Protein AF-A0A164IQS4-F1 (afdb_monomer)

Structure (mmCIF, N/CA/C/O backbone):
data_AF-A0A164IQS4-F1
#
_entry.id   AF-A0A164IQS4-F1
#
loop_
_atom_site.group_PDB
_atom_site.id
_atom_site.type_symbol
_atom_site.label_atom_id
_atom_site.label_alt_id
_atom_site.label_comp_id
_atom_site.label_asym_id
_atom_site.label_entity_id
_atom_site.label_seq_id
_atom_site.pdbx_PDB_ins_code
_atom_site.Cartn_x
_atom_site.Cartn_y
_atom_site.Cartn_z
_atom_site.occupancy
_atom_site.B_iso_or_equiv
_atom_site.auth_seq_id
_atom_site.auth_comp_id
_atom_site.auth_asym_id
_atom_site.auth_atom_id
_atom_site.pdbx_PDB_model_num
ATOM 1 N N . MET A 1 1 ? 6.367 -8.828 26.158 1.00 49.09 1 MET A N 1
ATOM 2 C CA . MET A 1 1 ? 5.003 -8.989 25.594 1.00 49.09 1 MET A CA 1
ATOM 3 C C . MET A 1 1 ? 3.915 -8.573 26.599 1.00 49.09 1 MET A C 1
ATOM 5 O O . MET A 1 1 ? 3.093 -9.398 26.976 1.00 49.09 1 MET A O 1
ATOM 9 N N . GLN A 1 2 ? 3.880 -7.315 27.059 1.00 52.91 2 GLN A N 1
ATOM 10 C CA . GLN A 1 2 ? 2.855 -6.878 28.031 1.00 52.91 2 GLN A CA 1
ATOM 11 C C . GLN A 1 2 ? 2.250 -5.483 27.771 1.00 52.91 2 GLN A C 1
ATOM 13 O O . GLN A 1 2 ? 1.464 -5.019 28.582 1.00 52.91 2 GLN A O 1
ATOM 18 N N . ALA A 1 3 ? 2.521 -4.843 26.627 1.00 52.81 3 ALA A N 1
ATOM 19 C CA . ALA A 1 3 ? 1.926 -3.538 26.297 1.00 52.81 3 ALA A CA 1
ATOM 20 C C . ALA A 1 3 ? 0.610 -3.624 25.491 1.00 52.81 3 ALA A C 1
ATOM 22 O O . ALA A 1 3 ? -0.182 -2.693 25.512 1.00 52.81 3 ALA A 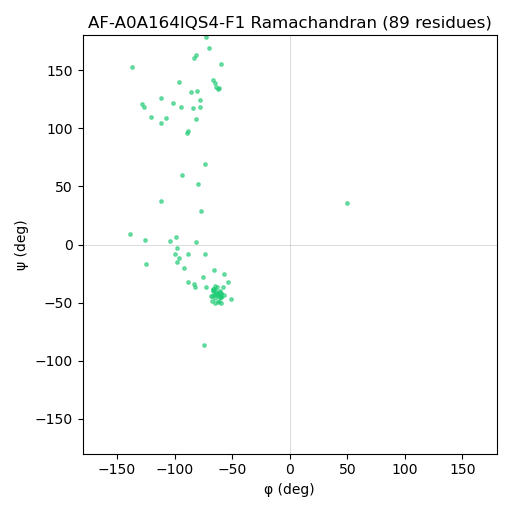O 1
ATOM 23 N N . LEU A 1 4 ? 0.332 -4.750 24.818 1.00 52.41 4 LEU A N 1
ATOM 24 C CA . LEU A 1 4 ? -0.816 -4.881 23.899 1.00 52.41 4 LEU A CA 1
ATOM 25 C C . LEU A 1 4 ? -2.130 -5.346 24.555 1.00 52.41 4 LEU A C 1
ATOM 27 O O . LEU A 1 4 ? -3.165 -5.342 23.901 1.00 52.41 4 LEU A O 1
ATOM 31 N N . LYS A 1 5 ? -2.122 -5.761 25.830 1.00 52.50 5 LYS A N 1
ATOM 32 C CA . LYS A 1 5 ? -3.327 -6.279 26.514 1.00 52.50 5 LYS A CA 1
ATOM 33 C C . LYS A 1 5 ? -4.071 -5.237 27.359 1.00 52.50 5 LYS A C 1
ATOM 35 O O . LYS A 1 5 ? -5.194 -5.505 27.769 1.00 52.50 5 LYS A O 1
ATOM 40 N N . THR A 1 6 ? -3.480 -4.068 27.605 1.00 51.72 6 THR A N 1
ATOM 41 C CA . THR A 1 6 ? -3.976 -3.116 28.619 1.00 51.72 6 THR A CA 1
ATOM 42 C C . THR A 1 6 ? -4.836 -1.982 28.046 1.00 51.72 6 THR A C 1
ATOM 44 O O . THR A 1 6 ? -5.398 -1.209 28.807 1.00 51.72 6 THR A O 1
ATOM 47 N N . LEU A 1 7 ? -5.019 -1.894 26.724 1.00 47.12 7 LEU A N 1
ATOM 48 C CA . LEU A 1 7 ? -5.829 -0.842 26.083 1.00 47.12 7 LEU A CA 1
ATOM 49 C C . LEU A 1 7 ? -7.113 -1.381 25.442 1.00 47.12 7 LEU A C 1
ATOM 51 O O . LEU A 1 7 ? -7.549 -0.927 24.391 1.00 47.12 7 LEU A O 1
ATOM 55 N N . ARG A 1 8 ? -7.747 -2.357 26.099 1.00 43.78 8 ARG A N 1
ATOM 56 C CA . ARG A 1 8 ? -9.113 -2.782 25.775 1.00 43.78 8 ARG A CA 1
ATOM 57 C C . ARG A 1 8 ? -10.115 -2.036 26.662 1.00 43.78 8 ARG A C 1
ATOM 59 O O . ARG A 1 8 ? -10.862 -2.643 27.422 1.00 43.78 8 ARG A O 1
ATOM 66 N N . THR A 1 9 ? -10.111 -0.710 26.568 1.00 53.22 9 THR A N 1
ATOM 67 C CA . THR A 1 9 ? -11.276 0.122 26.887 1.00 53.22 9 THR A CA 1
ATOM 68 C C . THR A 1 9 ? -12.185 0.092 25.663 1.00 53.22 9 THR A C 1
ATOM 70 O O . THR A 1 9 ? -11.836 0.619 24.609 1.00 53.22 9 THR A O 1
ATOM 73 N N . GLY A 1 10 ? -13.311 -0.611 25.769 1.00 58.81 10 GLY A N 1
ATOM 74 C CA . GLY A 1 10 ? -14.302 -0.735 24.703 1.00 58.81 10 GLY A CA 1
ATOM 75 C C . GLY A 1 10 ? -15.113 0.544 24.513 1.00 58.81 10 GLY A C 1
ATOM 76 O O . GLY A 1 10 ? -16.299 0.543 24.816 1.00 58.81 10 GLY A O 1
ATOM 77 N N . GLU A 1 11 ? -14.481 1.605 24.014 1.00 58.34 11 GLU A N 1
ATOM 78 C CA . GLU A 1 11 ? -15.177 2.849 23.640 1.00 58.34 11 GLU A CA 1
ATOM 79 C C . GLU A 1 11 ? -14.923 3.278 22.187 1.00 58.34 11 GLU A C 1
ATOM 81 O O . GLU A 1 11 ? -15.718 4.016 21.617 1.00 58.34 11 GLU A O 1
ATOM 86 N N . PHE A 1 12 ? -13.888 2.737 21.533 1.00 59.75 12 PHE A N 1
ATOM 87 C CA . PHE A 1 12 ? -13.616 2.984 20.118 1.00 59.75 12 PHE A CA 1
ATOM 88 C C . PHE A 1 12 ? -13.485 1.654 19.381 1.00 59.75 12 PHE A C 1
ATOM 90 O O . PHE A 1 12 ? -12.608 0.846 19.690 1.00 59.75 12 PHE A O 1
ATOM 97 N N . LYS A 1 13 ? -14.371 1.415 18.410 1.00 74.00 13 LYS A N 1
ATOM 98 C CA . LYS A 1 13 ? -14.190 0.378 17.391 1.00 74.00 13 LYS A CA 1
ATOM 99 C C . LYS A 1 13 ? -13.405 1.038 16.248 1.00 74.00 13 LYS A C 1
ATOM 101 O O . LYS A 1 13 ? -14.027 1.781 15.491 1.00 74.00 13 LYS A O 1
ATOM 106 N N . PRO A 1 14 ? -12.068 0.877 16.158 1.00 83.19 14 PRO A N 1
ATOM 107 C CA . PRO A 1 14 ? -11.319 1.462 15.053 1.00 83.19 14 PRO A CA 1
ATOM 108 C C . PRO A 1 14 ? -11.822 0.856 13.744 1.00 83.19 14 PRO A C 1
ATOM 110 O O . PRO A 1 14 ? -12.004 -0.357 13.670 1.00 83.19 14 PRO A O 1
ATOM 113 N N . HIS A 1 15 ? -12.051 1.708 12.749 1.00 89.69 15 HIS A N 1
ATOM 114 C CA . HIS A 1 15 ? -12.368 1.280 11.395 1.00 89.69 15 HIS A CA 1
ATOM 115 C C . HIS A 1 15 ? -11.074 0.850 10.700 1.00 89.69 15 HIS A C 1
ATOM 117 O O . HIS A 1 15 ? -10.136 1.647 10.593 1.00 89.69 15 HIS A O 1
ATOM 123 N N . VAL A 1 16 ? -10.979 -0.415 10.292 1.00 92.00 16 VAL A N 1
ATOM 124 C CA . VAL A 1 16 ? -9.758 -0.986 9.710 1.00 92.00 16 VAL A CA 1
ATOM 125 C C . VAL A 1 16 ? -9.945 -1.189 8.212 1.00 92.00 16 VAL A C 1
ATOM 127 O O . VAL A 1 16 ? -10.629 -2.113 7.778 1.00 92.00 16 VAL A O 1
ATOM 130 N N . VAL A 1 17 ? -9.268 -0.362 7.416 1.00 95.44 17 VAL A N 1
ATOM 131 C CA . VAL A 1 17 ? -9.259 -0.466 5.952 1.00 95.44 17 VAL A CA 1
ATOM 132 C C . VAL A 1 17 ? -7.964 -1.133 5.494 1.00 95.44 17 VAL A C 1
ATOM 134 O O . VAL A 1 17 ? -6.867 -0.640 5.768 1.00 95.44 17 VAL A O 1
ATOM 137 N N . TYR A 1 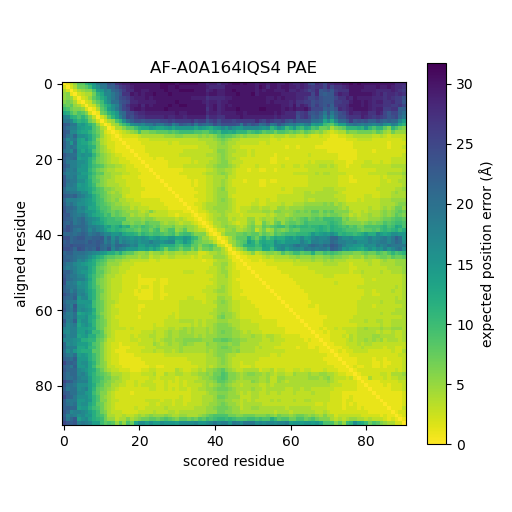18 ? -8.070 -2.249 4.775 1.00 96.00 18 TYR A N 1
ATOM 138 C CA . TYR A 1 18 ? -6.916 -2.929 4.193 1.00 96.00 18 TYR A CA 1
ATOM 139 C C . TYR A 1 18 ? -6.683 -2.497 2.741 1.00 96.00 18 TYR A C 1
ATOM 141 O O . TYR A 1 18 ? -7.503 -2.741 1.856 1.00 96.00 18 TYR A O 1
ATOM 149 N N . ILE A 1 19 ? -5.521 -1.891 2.482 1.00 96.00 19 ILE A N 1
ATOM 150 C CA . ILE A 1 19 ? -5.082 -1.503 1.136 1.00 96.00 19 ILE A CA 1
ATOM 151 C C . ILE A 1 19 ? -4.316 -2.669 0.503 1.00 96.00 19 ILE A C 1
ATOM 153 O O . ILE A 1 19 ? -3.120 -2.867 0.734 1.00 96.00 19 ILE A O 1
ATOM 157 N N . LYS A 1 20 ? -5.024 -3.463 -0.297 1.00 96.06 20 LYS A N 1
ATOM 158 C CA . LYS A 1 20 ? -4.519 -4.687 -0.920 1.00 96.06 20 LYS A CA 1
ATOM 159 C C . LYS A 1 20 ? -3.684 -4.374 -2.170 1.00 96.06 20 LYS A C 1
ATOM 161 O O . LYS A 1 20 ? -4.150 -3.625 -3.034 1.00 96.06 20 LYS A O 1
ATOM 166 N N . PRO A 1 21 ? -2.483 -4.962 -2.340 1.00 95.81 21 PRO A N 1
ATOM 167 C CA . PRO A 1 21 ? -1.753 -4.847 -3.597 1.00 95.81 21 PRO A CA 1
ATOM 168 C C . PRO A 1 21 ? -2.525 -5.543 -4.737 1.00 95.81 21 PRO A C 1
ATOM 170 O O . PRO A 1 21 ? -3.076 -6.628 -4.533 1.00 95.81 21 PRO A O 1
ATOM 173 N N . PRO A 1 22 ? -2.576 -4.954 -5.944 1.00 96.06 22 PRO A N 1
ATOM 174 C CA . PRO A 1 22 ? -3.149 -5.599 -7.118 1.00 96.06 22 PRO A CA 1
ATOM 175 C C . PRO A 1 22 ? -2.223 -6.720 -7.625 1.00 96.06 22 PRO A C 1
ATOM 177 O O . PRO A 1 22 ? -1.135 -6.953 -7.095 1.00 96.06 22 PRO A O 1
ATOM 180 N N . GLY A 1 23 ? -2.638 -7.416 -8.686 1.00 95.00 23 GLY A N 1
ATOM 181 C CA . GLY A 1 23 ? -1.780 -8.396 -9.358 1.00 95.00 23 GLY A CA 1
ATOM 182 C C . GLY A 1 23 ? -0.486 -7.774 -9.898 1.00 95.00 23 GLY A C 1
ATOM 183 O O . GLY A 1 23 ? -0.442 -6.584 -10.202 1.00 95.00 23 GLY A O 1
ATOM 184 N N . PHE A 1 24 ? 0.557 -8.594 -10.054 1.00 95.38 24 PHE A N 1
ATOM 185 C CA . PHE A 1 24 ? 1.924 -8.148 -10.358 1.00 95.38 24 PHE A CA 1
ATOM 186 C C . PHE A 1 24 ? 2.034 -7.186 -11.547 1.00 95.38 24 PHE A C 1
ATOM 188 O O . PHE A 1 24 ? 2.674 -6.147 -11.425 1.00 95.38 24 PHE A O 1
ATOM 195 N N . ASN A 1 25 ? 1.376 -7.488 -12.670 1.00 95.62 25 ASN A N 1
ATOM 196 C CA . ASN A 1 25 ? 1.442 -6.639 -13.865 1.00 95.62 25 ASN A CA 1
ATOM 197 C C . ASN A 1 25 ? 0.869 -5.242 -13.592 1.00 95.62 25 ASN A C 1
ATOM 199 O O . ASN A 1 25 ? 1.547 -4.244 -13.809 1.00 95.62 25 ASN A O 1
ATOM 203 N N . VAL A 1 26 ? -0.330 -5.180 -13.003 1.00 95.69 26 VAL A N 1
ATOM 204 C CA . VAL A 1 26 ? -0.985 -3.918 -12.628 1.00 95.69 26 VAL A CA 1
ATOM 205 C C . VAL A 1 26 ? -0.150 -3.167 -11.593 1.00 95.69 26 VAL A C 1
ATOM 207 O O . VAL A 1 26 ? 0.034 -1.957 -11.701 1.00 95.69 26 VAL A O 1
ATOM 210 N N . LEU A 1 27 ? 0.398 -3.876 -10.601 1.00 95.06 27 LEU A N 1
ATOM 211 C CA . LEU A 1 27 ? 1.258 -3.301 -9.570 1.00 95.06 27 LEU A CA 1
ATOM 212 C C . LEU A 1 27 ? 2.508 -2.656 -10.187 1.00 95.06 27 LEU A C 1
ATOM 214 O O . LEU A 1 27 ? 2.855 -1.529 -9.846 1.00 95.06 27 LEU A O 1
ATOM 218 N N . ARG A 1 28 ? 3.162 -3.342 -11.124 1.00 94.62 28 ARG A N 1
ATOM 219 C CA . ARG A 1 28 ? 4.353 -2.844 -11.815 1.00 94.62 28 ARG A CA 1
ATOM 220 C C . ARG A 1 28 ? 4.046 -1.621 -12.668 1.00 94.62 28 ARG A C 1
ATOM 222 O O . ARG A 1 28 ? 4.729 -0.605 -12.548 1.00 94.62 28 ARG A O 1
ATOM 229 N N . GLU A 1 29 ? 3.018 -1.715 -13.503 1.00 94.4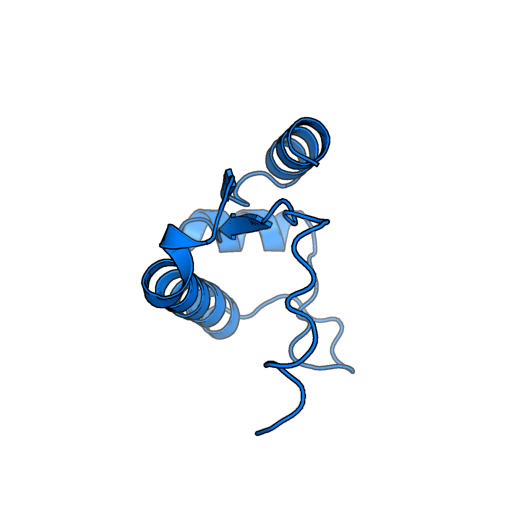4 29 GLU A N 1
ATOM 230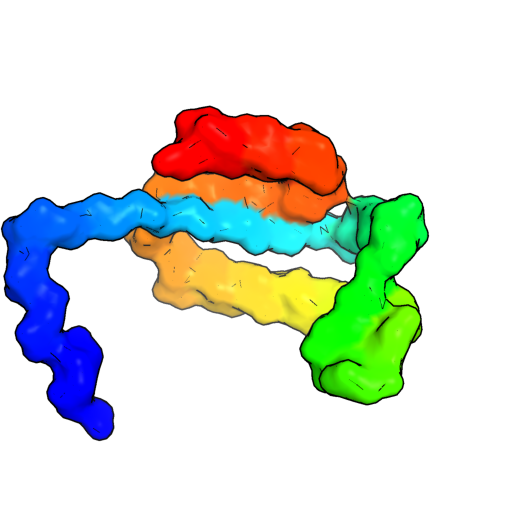 C CA . GLU A 1 29 ? 2.624 -0.651 -14.427 1.00 94.44 29 GLU A CA 1
ATOM 231 C C . GLU A 1 29 ? 2.265 0.628 -13.673 1.00 94.44 29 GLU A C 1
ATOM 233 O O . GLU A 1 29 ? 2.821 1.690 -13.942 1.00 94.44 29 GLU A O 1
ATOM 238 N N . THR A 1 30 ? 1.403 0.520 -12.664 1.00 93.88 30 THR A N 1
ATOM 239 C CA . THR A 1 30 ? 0.897 1.679 -11.913 1.00 93.88 30 THR A CA 1
ATOM 240 C C . THR A 1 30 ? 1.991 2.368 -11.096 1.00 93.88 30 THR A C 1
ATOM 242 O O . THR A 1 30 ? 2.057 3.596 -11.069 1.00 93.88 30 THR A O 1
ATOM 245 N N . ARG A 1 31 ? 2.907 1.608 -10.476 1.00 93.19 31 ARG A N 1
ATOM 246 C CA . ARG A 1 31 ? 4.024 2.173 -9.691 1.00 93.19 31 ARG A CA 1
ATOM 247 C C . ARG A 1 31 ? 5.075 2.801 -10.597 1.00 93.19 31 ARG A C 1
ATOM 249 O O . ARG A 1 31 ? 5.615 3.850 -10.251 1.00 93.19 31 ARG A O 1
ATOM 256 N N . SER A 1 32 ? 5.327 2.204 -11.761 1.00 90.62 32 SER A N 1
ATOM 257 C CA . SER A 1 32 ? 6.219 2.794 -12.758 1.00 90.62 32 SER A CA 1
ATOM 258 C C . SER A 1 32 ? 5.634 4.077 -13.351 1.00 90.62 32 SER A C 1
ATOM 260 O O . SER A 1 32 ? 6.356 5.064 -13.466 1.00 90.62 32 SER A O 1
ATOM 262 N N . ALA A 1 33 ? 4.343 4.087 -13.701 1.00 91.44 33 ALA A N 1
ATOM 263 C CA . ALA A 1 33 ? 3.671 5.252 -14.280 1.00 91.44 33 ALA A CA 1
ATOM 264 C C . ALA A 1 33 ? 3.600 6.434 -13.300 1.00 91.44 33 ALA A C 1
ATOM 266 O O . ALA A 1 33 ? 3.760 7.584 -13.701 1.00 91.44 33 ALA A O 1
ATOM 267 N N . ALA A 1 34 ? 3.420 6.150 -12.009 1.00 90.00 34 ALA A N 1
ATOM 268 C CA . ALA A 1 34 ? 3.396 7.158 -10.954 1.00 90.00 34 ALA A CA 1
ATOM 269 C C . ALA A 1 34 ? 4.794 7.607 -10.482 1.00 90.00 34 ALA A C 1
ATOM 271 O O . ALA A 1 34 ? 4.888 8.392 -9.540 1.00 90.00 34 ALA A O 1
ATOM 272 N N . TYR A 1 35 ? 5.879 7.099 -11.085 1.00 88.12 35 TYR A N 1
ATOM 273 C CA . TYR A 1 35 ? 7.260 7.309 -10.623 1.00 88.12 35 TYR A CA 1
ATOM 274 C C . TYR A 1 35 ? 7.441 7.023 -9.122 1.00 88.12 35 TYR A C 1
ATOM 276 O O . TYR A 1 35 ? 8.215 7.697 -8.431 1.00 88.12 35 TYR A O 1
ATOM 284 N N . ALA A 1 36 ? 6.714 6.023 -8.615 1.00 86.81 36 ALA A N 1
ATOM 285 C CA . ALA A 1 36 ? 6.717 5.667 -7.208 1.00 86.81 36 ALA A CA 1
ATOM 286 C C . ALA A 1 36 ? 8.110 5.174 -6.795 1.00 86.81 36 ALA A C 1
ATOM 288 O O . ALA A 1 36 ? 8.753 4.395 -7.508 1.00 86.81 36 ALA A O 1
ATOM 289 N N . ARG A 1 37 ? 8.590 5.650 -5.644 1.00 87.12 37 ARG A N 1
ATOM 290 C CA . ARG A 1 37 ? 9.930 5.331 -5.143 1.00 87.12 37 ARG A CA 1
ATOM 291 C C . ARG A 1 37 ? 9.875 4.184 -4.153 1.00 87.12 37 ARG A C 1
ATOM 293 O O . ARG A 1 37 ? 8.957 4.122 -3.336 1.00 87.12 37 ARG A O 1
ATOM 300 N N . SER A 1 38 ? 10.862 3.296 -4.245 1.00 84.62 38 SER A N 1
ATOM 301 C CA . SER A 1 38 ? 11.020 2.233 -3.262 1.00 84.62 38 SER A CA 1
ATOM 302 C C . SER A 1 38 ? 11.291 2.842 -1.893 1.00 84.62 38 SER A C 1
ATOM 304 O O . SER A 1 38 ? 12.108 3.747 -1.758 1.00 84.62 38 SER A O 1
ATOM 306 N N . THR A 1 39 ? 10.592 2.339 -0.881 1.00 80.81 39 THR A N 1
ATOM 307 C CA . THR A 1 39 ? 10.801 2.704 0.524 1.00 80.81 39 THR A CA 1
ATOM 308 C C . THR A 1 39 ? 11.654 1.673 1.262 1.00 80.81 39 T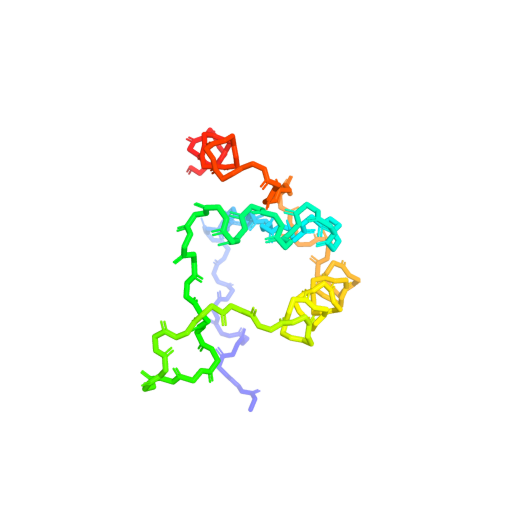HR A C 1
ATOM 310 O O . THR A 1 39 ? 11.771 1.747 2.480 1.00 80.81 39 THR A O 1
ATOM 313 N N . PHE A 1 40 ? 12.202 0.677 0.556 1.00 78.12 40 PHE A N 1
ATOM 314 C CA . PHE A 1 40 ? 13.036 -0.367 1.160 1.00 78.12 40 PHE A CA 1
ATOM 315 C C . PHE A 1 40 ? 14.444 0.133 1.509 1.00 78.12 40 PHE A C 1
ATOM 317 O O . PHE A 1 40 ? 15.040 -0.367 2.458 1.00 78.12 40 PHE A O 1
ATOM 324 N N . ASP A 1 41 ? 14.950 1.133 0.784 1.00 79.19 41 ASP A N 1
ATOM 325 C CA . ASP A 1 41 ? 16.274 1.719 0.989 1.00 79.19 41 ASP A CA 1
ATOM 326 C C . ASP A 1 41 ? 16.128 3.221 1.299 1.00 79.19 41 ASP A C 1
ATOM 328 O O . ASP A 1 41 ? 15.813 4.007 0.406 1.00 79.19 41 ASP A O 1
ATOM 332 N N . GLU A 1 42 ? 16.399 3.650 2.538 1.00 67.81 42 GLU A N 1
ATOM 333 C CA . GLU A 1 42 ? 16.211 5.051 2.983 1.00 67.81 42 GLU A CA 1
ATOM 334 C C . GLU A 1 42 ? 16.995 6.084 2.149 1.00 67.81 42 GLU A C 1
ATOM 336 O O . GLU A 1 42 ? 16.580 7.235 2.024 1.00 67.81 42 GLU A O 1
ATOM 341 N N . ASN A 1 43 ? 18.100 5.665 1.522 1.00 67.25 43 ASN A N 1
ATOM 342 C CA . ASN A 1 43 ? 18.968 6.527 0.716 1.00 67.25 43 ASN A CA 1
ATOM 343 C C . ASN A 1 43 ? 18.803 6.338 -0.800 1.00 67.25 43 ASN A C 1
ATOM 345 O O . ASN A 1 43 ? 19.536 6.961 -1.572 1.00 67.25 43 ASN A O 1
ATOM 349 N N . SER A 1 44 ? 17.882 5.480 -1.251 1.00 65.31 44 SER A N 1
ATOM 350 C CA . SER A 1 44 ? 17.721 5.179 -2.674 1.00 65.31 44 SER A CA 1
ATOM 351 C C . SER A 1 44 ? 16.400 5.719 -3.196 1.00 65.31 44 SER A C 1
ATOM 353 O O . SER A 1 44 ? 15.341 5.134 -3.013 1.00 65.31 44 SER A O 1
ATOM 355 N N . SER A 1 45 ? 16.457 6.816 -3.947 1.00 76.56 45 SER A N 1
ATOM 356 C CA . SER A 1 45 ? 15.301 7.358 -4.669 1.00 76.56 45 SER A CA 1
ATOM 357 C C . SER A 1 45 ? 14.983 6.564 -5.944 1.00 76.56 45 SER A C 1
ATOM 359 O O . SER A 1 45 ? 14.479 7.123 -6.916 1.00 76.56 45 SER A O 1
ATOM 361 N N . ARG A 1 46 ? 15.285 5.262 -5.998 1.00 87.94 46 ARG A N 1
ATOM 362 C CA . ARG A 1 46 ? 15.023 4.413 -7.172 1.00 87.94 46 ARG A CA 1
ATOM 363 C C . ARG A 1 46 ? 13.567 3.941 -7.220 1.00 87.94 46 ARG A C 1
ATOM 365 O O . ARG A 1 46 ? 12.845 4.002 -6.228 1.00 87.94 46 ARG A O 1
ATOM 372 N N . GLY A 1 47 ? 13.133 3.475 -8.388 1.00 88.19 47 GLY A N 1
ATOM 373 C CA . GLY A 1 47 ? 11.868 2.749 -8.514 1.00 88.19 47 GLY A CA 1
ATOM 374 C C . GLY A 1 47 ? 11.932 1.364 -7.860 1.00 88.19 47 GLY A C 1
ATOM 375 O O . GLY A 1 47 ? 13.012 0.883 -7.500 1.00 88.19 47 GLY A O 1
ATOM 376 N N . PHE A 1 48 ? 10.774 0.724 -7.727 1.00 91.19 48 PHE A N 1
ATOM 377 C CA . PHE A 1 48 ? 10.678 -0.642 -7.212 1.00 91.19 48 PHE A CA 1
ATOM 378 C C . PHE A 1 48 ? 11.311 -1.666 -8.164 1.00 91.19 48 PHE A C 1
ATOM 380 O O . PHE A 1 48 ? 11.158 -1.560 -9.383 1.00 91.19 48 PHE A O 1
ATOM 387 N N . THR A 1 49 ? 11.989 -2.671 -7.611 1.00 93.00 49 THR A N 1
ATOM 388 C CA . THR A 1 49 ? 12.388 -3.873 -8.351 1.00 93.00 49 THR A CA 1
ATOM 389 C C . THR A 1 49 ? 11.251 -4.886 -8.401 1.00 93.00 49 THR A C 1
ATOM 391 O O . THR A 1 49 ? 10.346 -4.882 -7.567 1.00 93.00 49 THR A O 1
ATOM 394 N N . ASP A 1 50 ? 11.324 -5.810 -9.356 1.00 93.69 50 ASP A N 1
ATOM 395 C CA . ASP A 1 50 ? 10.358 -6.903 -9.482 1.00 93.69 50 ASP A CA 1
ATOM 396 C C . ASP A 1 50 ? 10.292 -7.765 -8.206 1.00 93.69 50 ASP A C 1
ATOM 398 O O . ASP A 1 50 ? 9.205 -8.164 -7.792 1.00 93.69 50 ASP A O 1
ATOM 402 N N . ASP A 1 51 ? 11.424 -7.990 -7.533 1.00 94.19 51 ASP A N 1
ATOM 403 C CA . ASP A 1 51 ? 11.470 -8.744 -6.274 1.00 94.19 51 ASP A CA 1
ATOM 404 C C . ASP A 1 51 ? 10.748 -8.021 -5.132 1.00 94.19 51 ASP A C 1
ATOM 406 O O . ASP A 1 51 ? 10.024 -8.659 -4.362 1.00 94.19 51 ASP A O 1
ATOM 410 N N . GLU A 1 52 ? 10.891 -6.694 -5.043 1.00 93.50 52 GLU A N 1
ATOM 411 C CA . GLU A 1 52 ? 10.175 -5.868 -4.063 1.00 93.50 52 GLU A CA 1
ATOM 412 C C . GLU A 1 52 ? 8.668 -5.884 -4.330 1.00 93.50 52 GLU A C 1
ATOM 414 O O . GLU A 1 52 ? 7.871 -6.045 -3.404 1.00 93.50 52 GLU A O 1
ATOM 419 N N . LEU A 1 53 ? 8.259 -5.771 -5.598 1.00 94.88 53 LEU A N 1
ATOM 420 C CA . LEU A 1 53 ? 6.851 -5.861 -5.992 1.00 94.88 53 LEU A CA 1
ATOM 421 C C . LEU A 1 53 ? 6.264 -7.245 -5.674 1.00 94.88 53 LEU A C 1
ATOM 423 O O . LEU A 1 53 ? 5.146 -7.352 -5.163 1.00 94.88 53 LEU A O 1
ATOM 427 N N . ALA A 1 54 ? 7.017 -8.313 -5.935 1.00 95.62 54 ALA A N 1
ATOM 428 C CA . ALA A 1 54 ? 6.602 -9.669 -5.601 1.00 95.62 54 ALA A CA 1
ATOM 429 C C . ALA A 1 54 ? 6.509 -9.878 -4.079 1.00 95.62 54 ALA A C 1
ATOM 431 O O . ALA A 1 54 ? 5.574 -10.530 -3.607 1.00 95.62 54 ALA A O 1
ATOM 432 N N . GLU A 1 55 ? 7.431 -9.303 -3.300 1.00 94.94 55 GLU A N 1
ATOM 433 C CA . GLU A 1 55 ? 7.378 -9.348 -1.834 1.00 94.94 55 GLU A CA 1
ATOM 434 C C . GLU A 1 55 ? 6.164 -8.598 -1.282 1.00 94.94 55 GLU A C 1
ATOM 436 O O . GLU A 1 55 ? 5.503 -9.111 -0.380 1.00 94.94 55 GLU A O 1
ATOM 441 N N . MET A 1 56 ? 5.791 -7.450 -1.857 1.00 94.56 56 MET A N 1
ATOM 442 C CA . MET A 1 56 ? 4.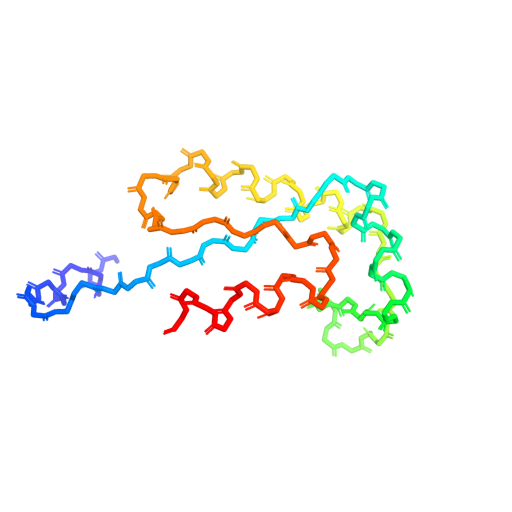558 -6.752 -1.469 1.00 94.56 56 MET A CA 1
ATOM 443 C C . MET A 1 56 ? 3.322 -7.637 -1.629 1.00 94.56 56 MET A C 1
ATOM 445 O O . MET A 1 56 ? 2.480 -7.684 -0.732 1.00 94.56 56 MET A O 1
ATOM 449 N N . ILE A 1 57 ? 3.219 -8.372 -2.740 1.00 96.56 57 ILE A N 1
ATOM 450 C CA . ILE A 1 57 ? 2.094 -9.286 -2.983 1.00 96.56 57 ILE A CA 1
ATOM 451 C C . ILE A 1 57 ? 2.099 -10.432 -1.967 1.00 96.56 57 ILE A C 1
ATOM 453 O O . ILE A 1 57 ? 1.058 -10.720 -1.374 1.00 96.56 57 ILE A O 1
ATOM 457 N N . ARG A 1 58 ? 3.259 -11.057 -1.717 1.00 96.81 58 ARG A N 1
ATOM 458 C CA . ARG A 1 58 ? 3.390 -12.136 -0.719 1.00 96.81 58 ARG A CA 1
ATOM 459 C C . ARG A 1 58 ? 3.025 -11.659 0.685 1.00 96.81 58 ARG A C 1
ATOM 461 O O . ARG A 1 58 ? 2.284 -12.337 1.397 1.00 96.81 58 ARG A O 1
ATOM 468 N N . SER A 1 59 ? 3.522 -10.491 1.079 1.00 95.44 59 SER A N 1
ATOM 469 C CA . SER A 1 59 ? 3.197 -9.864 2.360 1.00 95.44 59 SER A CA 1
ATOM 470 C C . SER A 1 59 ? 1.699 -9.571 2.463 1.00 95.44 59 SER A C 1
ATOM 472 O O . SER A 1 59 ? 1.068 -9.921 3.461 1.00 95.44 59 SER A O 1
ATOM 474 N N . GLY A 1 60 ? 1.094 -9.046 1.392 1.00 96.12 60 GLY A N 1
ATOM 475 C CA . GLY A 1 60 ? -0.342 -8.795 1.333 1.00 96.12 60 GLY A CA 1
ATOM 476 C C . GLY A 1 60 ? -1.188 -10.057 1.523 1.00 96.12 60 GLY A C 1
ATOM 477 O O . GLY A 1 60 ? -2.096 -10.072 2.350 1.00 96.12 60 GLY A O 1
ATOM 478 N N . GLN A 1 61 ? -0.828 -11.155 0.855 1.00 96.00 61 GLN A N 1
ATOM 479 C CA . GLN A 1 61 ? -1.493 -12.452 1.039 1.00 96.00 61 GLN A CA 1
ATOM 480 C C . GLN A 1 61 ? -1.377 -12.968 2.480 1.00 96.00 61 GLN A C 1
ATOM 482 O O . GLN A 1 61 ? -2.341 -13.499 3.032 1.00 96.00 61 GLN A O 1
ATOM 487 N N . ARG A 1 62 ? -0.211 -12.799 3.120 1.00 97.06 62 ARG A N 1
ATOM 488 C CA . ARG A 1 62 ? -0.023 -13.180 4.529 1.00 97.06 62 ARG A CA 1
ATOM 489 C C . ARG A 1 62 ? -0.901 -12.343 5.455 1.00 97.06 62 ARG A C 1
ATOM 491 O O . ARG A 1 62 ? -1.491 -12.909 6.373 1.00 97.06 62 ARG A O 1
ATOM 498 N N . ILE A 1 63 ? -0.995 -11.037 5.213 1.00 96.06 63 ILE A N 1
ATOM 499 C CA . ILE A 1 63 ? -1.845 -10.120 5.979 1.00 96.06 63 ILE A CA 1
ATOM 500 C C . ILE A 1 63 ? -3.318 -10.522 5.850 1.00 96.06 63 ILE A C 1
ATOM 502 O O . ILE A 1 63 ? -3.991 -10.681 6.865 1.00 96.06 63 ILE A O 1
ATOM 506 N N . GLU A 1 64 ? -3.793 -10.771 4.630 1.00 94.12 64 GLU A N 1
ATOM 507 C CA . GLU A 1 64 ? -5.165 -11.214 4.358 1.00 94.12 64 GLU A CA 1
ATOM 508 C C . GLU A 1 64 ? -5.482 -12.548 5.053 1.00 94.12 64 GLU A C 1
ATOM 510 O O . GLU A 1 64 ? -6.516 -12.679 5.705 1.00 94.12 64 GLU A O 1
ATOM 515 N N . LEU A 1 65 ? -4.552 -13.508 5.015 1.00 95.12 65 LEU A N 1
ATOM 516 C CA . LEU A 1 65 ? -4.720 -14.806 5.670 1.00 95.12 65 LEU A CA 1
ATOM 517 C C . LEU A 1 65 ? -4.816 -14.701 7.204 1.00 95.12 65 LEU A C 1
ATOM 519 O O . LEU A 1 65 ? -5.622 -15.398 7.815 1.00 95.12 65 LEU A O 1
ATOM 523 N N . HIS A 1 66 ? -3.984 -13.867 7.836 1.00 95.00 66 HIS A N 1
ATOM 524 C CA . HIS A 1 66 ? -3.892 -13.804 9.303 1.00 95.00 66 HIS A CA 1
ATOM 525 C C . HIS A 1 66 ? -4.888 -12.823 9.922 1.00 95.00 66 HIS A C 1
ATOM 527 O O . HIS A 1 66 ? -5.353 -13.047 11.039 1.00 95.00 66 HIS A O 1
ATOM 533 N N . TYR A 1 67 ? -5.206 -11.743 9.212 1.00 93.94 67 TYR A N 1
ATOM 534 C CA . TYR A 1 67 ? -5.936 -10.599 9.753 1.00 93.94 67 TYR A CA 1
ATOM 535 C C . TYR A 1 67 ? -7.183 -10.238 8.944 1.00 93.94 67 TYR A C 1
ATOM 537 O O . TYR A 1 67 ? -7.860 -9.288 9.311 1.00 93.94 67 TYR A O 1
ATOM 545 N N . GLY A 1 68 ? -7.540 -11.002 7.904 1.00 91.94 68 GLY A N 1
ATOM 546 C CA . GLY A 1 68 ? -8.695 -10.711 7.043 1.00 91.94 68 GLY A CA 1
ATOM 547 C C . GLY A 1 68 ? -10.019 -10.513 7.786 1.00 91.94 68 GLY A C 1
ATOM 548 O O . GLY A 1 68 ? -10.835 -9.694 7.392 1.00 91.94 68 GLY A O 1
ATOM 549 N N . HIS A 1 69 ? -10.206 -11.209 8.908 1.00 91.56 69 HIS A N 1
ATOM 550 C CA . HIS A 1 69 ? -11.389 -11.090 9.767 1.00 91.56 69 HIS A CA 1
ATOM 551 C C . HIS A 1 69 ? -11.439 -9.797 10.602 1.00 91.56 69 HIS A C 1
ATOM 553 O O . HIS A 1 69 ? -12.429 -9.559 11.289 1.00 91.56 69 HIS A O 1
ATOM 559 N N . LEU A 1 70 ? -10.364 -9.003 10.598 1.00 91.12 70 LEU A N 1
ATOM 560 C CA . LEU A 1 70 ? -10.258 -7.736 11.321 1.00 91.12 70 LEU A CA 1
ATOM 561 C C . LEU A 1 70 ? -10.505 -6.520 10.424 1.00 91.12 70 LEU A C 1
ATOM 563 O O . LEU A 1 70 ? -10.536 -5.414 10.951 1.00 91.12 70 LEU A O 1
ATOM 567 N N . PHE A 1 71 ? -10.625 -6.698 9.105 1.00 94.06 71 PHE A N 1
ATOM 568 C CA . PHE A 1 71 ? -10.842 -5.596 8.169 1.00 94.06 71 PHE A CA 1
ATOM 569 C C . PHE A 1 71 ? -12.335 -5.291 8.062 1.00 94.06 71 PHE A C 1
ATOM 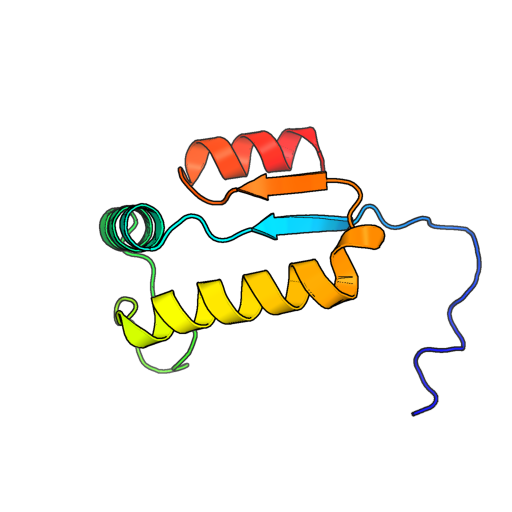571 O O . PHE A 1 71 ? -13.138 -6.203 7.864 1.00 94.06 71 PHE A O 1
ATOM 578 N N . ASP A 1 72 ? -12.694 -4.016 8.182 1.00 94.06 72 ASP A N 1
ATOM 579 C CA . ASP A 1 72 ? -14.044 -3.536 7.890 1.00 94.06 72 ASP A CA 1
ATOM 580 C C . ASP A 1 72 ? -14.210 -3.311 6.371 1.00 94.06 72 ASP A C 1
ATOM 582 O O . ASP A 1 72 ? -15.244 -3.676 5.817 1.00 94.06 72 ASP A O 1
ATOM 586 N N . ASP A 1 73 ? -13.155 -2.841 5.686 1.00 95.06 73 ASP A N 1
ATOM 587 C CA . ASP A 1 73 ? -13.124 -2.618 4.234 1.00 95.06 73 ASP A CA 1
ATOM 588 C C . ASP A 1 73 ? -11.813 -3.088 3.586 1.00 95.06 73 ASP A C 1
ATOM 590 O O . ASP A 1 73 ? -10.739 -3.083 4.197 1.00 95.06 73 ASP A O 1
ATOM 594 N N . VAL A 1 74 ? -11.886 -3.454 2.303 1.00 95.69 74 VAL A N 1
ATOM 595 C CA . VAL A 1 74 ? -10.724 -3.830 1.486 1.00 95.69 74 VAL A CA 1
ATOM 596 C C . VAL A 1 74 ? -10.726 -3.036 0.184 1.00 95.69 74 VAL A C 1
ATOM 598 O O . VAL A 1 74 ? -11.639 -3.166 -0.628 1.00 95.69 74 VAL A O 1
ATOM 601 N N . ILE A 1 75 ? -9.660 -2.272 -0.049 1.00 96.81 75 ILE A N 1
ATOM 602 C CA . ILE A 1 75 ? -9.457 -1.481 -1.270 1.00 96.81 75 ILE A CA 1
ATOM 603 C C . ILE A 1 75 ? -8.297 -2.079 -2.055 1.00 96.81 75 ILE A C 1
ATOM 605 O O . ILE A 1 75 ? -7.193 -2.237 -1.532 1.00 96.81 75 ILE A O 1
ATOM 609 N N . VAL A 1 76 ? -8.517 -2.392 -3.332 1.00 96.75 76 VAL A N 1
ATOM 610 C CA . VAL A 1 76 ? -7.445 -2.858 -4.219 1.00 96.75 76 VAL A CA 1
ATOM 611 C C . VAL A 1 76 ? -6.709 -1.651 -4.784 1.00 96.75 76 VAL A C 1
ATOM 613 O O . VAL A 1 76 ? -7.266 -0.867 -5.545 1.00 96.75 76 VAL A O 1
ATOM 616 N N . ASN A 1 77 ? -5.422 -1.538 -4.471 1.00 94.06 77 ASN A N 1
ATOM 617 C CA . ASN A 1 77 ? -4.563 -0.434 -4.889 1.00 94.06 77 ASN A CA 1
ATOM 618 C C . ASN A 1 77 ? -4.068 -0.603 -6.338 1.00 94.06 77 ASN A C 1
ATOM 620 O O . ASN A 1 77 ? -2.860 -0.631 -6.585 1.00 94.06 77 ASN A O 1
ATOM 624 N N . GLY A 1 78 ? -5.002 -0.829 -7.264 1.00 92.31 78 GLY A N 1
ATOM 625 C CA . GLY A 1 78 ? -4.775 -0.948 -8.703 1.00 92.31 78 GLY A CA 1
ATOM 626 C C . GLY A 1 78 ? -4.499 0.415 -9.316 1.00 92.31 78 GLY A C 1
ATOM 627 O O . GLY A 1 78 ? -3.347 0.821 -9.425 1.00 92.31 78 GLY A O 1
ATOM 628 N N . ASP A 1 79 ? -5.567 1.119 -9.676 1.00 92.88 79 ASP A N 1
ATOM 629 C CA . ASP A 1 79 ? -5.500 2.522 -10.070 1.00 92.88 79 ASP A CA 1
ATOM 630 C C . ASP A 1 79 ? -5.375 3.416 -8.827 1.00 92.88 79 ASP A C 1
ATOM 632 O O . ASP A 1 79 ? -6.197 3.332 -7.913 1.00 92.88 79 ASP A O 1
ATOM 636 N N . LEU A 1 80 ? -4.335 4.254 -8.781 1.00 90.06 80 LEU A N 1
ATOM 637 C CA . LEU A 1 80 ? -4.021 5.048 -7.588 1.00 90.06 80 LEU A CA 1
ATOM 638 C C . LEU A 1 80 ? -5.096 6.101 -7.296 1.00 90.06 80 LEU A C 1
ATOM 640 O O . LEU A 1 80 ? -5.421 6.325 -6.132 1.00 90.06 80 LEU A O 1
ATOM 644 N N . SER A 1 81 ? -5.658 6.724 -8.334 1.00 91.38 81 SER A N 1
ATOM 645 C CA . SER A 1 81 ? -6.703 7.743 -8.194 1.00 91.38 81 SER A CA 1
ATOM 646 C C . SER A 1 81 ? -7.995 7.135 -7.662 1.00 91.38 81 SER A C 1
ATOM 648 O O . SER A 1 81 ? -8.529 7.600 -6.660 1.00 91.38 81 SER A O 1
ATOM 650 N N . THR A 1 82 ? -8.439 6.032 -8.262 1.00 92.81 82 THR A N 1
ATOM 651 C CA . THR A 1 82 ? -9.642 5.304 -7.847 1.00 92.81 82 THR A CA 1
ATOM 652 C C . THR A 1 82 ? -9.498 4.761 -6.428 1.00 92.81 82 THR A C 1
ATOM 654 O O . THR A 1 82 ? -10.412 4.896 -5.620 1.00 92.81 82 THR A O 1
ATOM 657 N N . ALA A 1 83 ? -8.348 4.167 -6.091 1.00 93.44 83 ALA A N 1
ATOM 658 C CA . ALA A 1 83 ? -8.102 3.656 -4.744 1.00 93.44 83 ALA A CA 1
ATOM 659 C C . ALA A 1 83 ? -8.106 4.782 -3.696 1.00 93.44 83 ALA A C 1
ATOM 661 O O . ALA A 1 83 ? -8.596 4.586 -2.585 1.00 93.44 83 ALA A O 1
ATOM 662 N N . PHE A 1 84 ? -7.593 5.965 -4.050 1.00 92.94 84 PHE A N 1
ATOM 663 C CA . PHE A 1 84 ? -7.637 7.141 -3.185 1.00 92.94 84 PHE A CA 1
ATOM 664 C C . PHE A 1 84 ? -9.064 7.673 -3.003 1.00 92.94 84 PHE A C 1
ATOM 666 O O . PHE A 1 84 ? -9.470 7.942 -1.876 1.00 92.94 84 PHE A O 1
ATOM 673 N N . GLU A 1 85 ? -9.850 7.765 -4.076 1.00 94.88 85 GLU A N 1
ATOM 674 C CA . GLU A 1 85 ? -11.263 8.154 -3.999 1.00 94.88 85 GLU A CA 1
ATOM 675 C C . GLU A 1 85 ? -12.077 7.179 -3.143 1.00 94.88 85 GLU A C 1
ATOM 677 O O . GLU A 1 85 ? -12.844 7.608 -2.286 1.00 94.88 85 GLU A O 1
ATOM 682 N N . GLN A 1 86 ? -11.865 5.870 -3.309 1.00 93.19 86 GLN A N 1
ATOM 683 C CA . GLN A 1 86 ? -12.492 4.853 -2.461 1.00 93.19 86 GLN A CA 1
ATOM 684 C C . GLN A 1 86 ? -12.105 5.031 -0.995 1.00 93.19 86 GLN A C 1
ATOM 686 O O . GLN A 1 86 ? -12.970 4.949 -0.128 1.00 93.19 86 GLN A O 1
ATOM 691 N N . LEU A 1 87 ? -10.831 5.326 -0.717 1.00 93.31 87 LEU A N 1
ATOM 692 C CA . LEU A 1 87 ? -10.361 5.563 0.643 1.00 93.31 87 LEU A CA 1
ATOM 693 C C . LEU A 1 87 ? -11.060 6.768 1.282 1.00 93.31 87 LEU A C 1
ATOM 695 O O . LEU A 1 87 ? -11.454 6.677 2.435 1.00 93.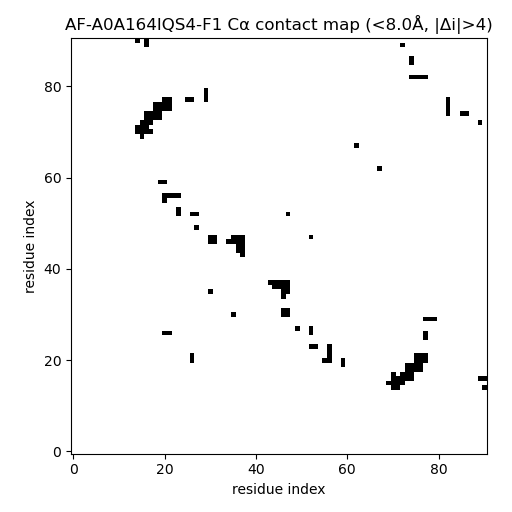31 87 LEU A O 1
ATOM 699 N N . LEU A 1 88 ? -11.269 7.858 0.538 1.00 92.38 88 LEU A N 1
ATOM 700 C CA . LEU A 1 88 ? -11.998 9.038 1.025 1.00 92.38 88 LEU A CA 1
ATOM 701 C C . LEU A 1 88 ? -13.481 8.772 1.318 1.00 92.38 88 LEU A C 1
ATOM 703 O O . LEU A 1 88 ? -14.098 9.538 2.050 1.00 92.38 88 LEU A O 1
ATOM 707 N N . VAL A 1 89 ? -14.067 7.734 0.717 1.00 92.19 89 VAL A N 1
ATOM 708 C CA . VAL A 1 89 ? -15.463 7.348 0.960 1.00 92.19 89 VAL A CA 1
ATOM 709 C C . VAL A 1 89 ? -15.594 6.488 2.218 1.00 92.19 89 VAL A C 1
ATOM 711 O O . VAL A 1 89 ? -16.612 6.581 2.903 1.00 92.19 89 VAL A O 1
ATOM 714 N N . VAL A 1 90 ? -14.596 5.646 2.509 1.00 87.38 90 VAL A N 1
ATOM 715 C CA . VAL A 1 90 ? -14.639 4.686 3.630 1.00 87.38 90 VAL A CA 1
ATOM 716 C C . VAL A 1 90 ? -13.919 5.166 4.898 1.00 87.38 90 VAL A C 1
ATOM 718 O O . VAL A 1 90 ? -14.081 4.550 5.951 1.00 87.38 90 VAL A O 1
ATOM 721 N N . ALA A 1 91 ? -13.091 6.212 4.809 1.00 75.06 91 ALA A N 1
ATOM 722 C CA . ALA A 1 91 ? -12.369 6.815 5.937 1.00 7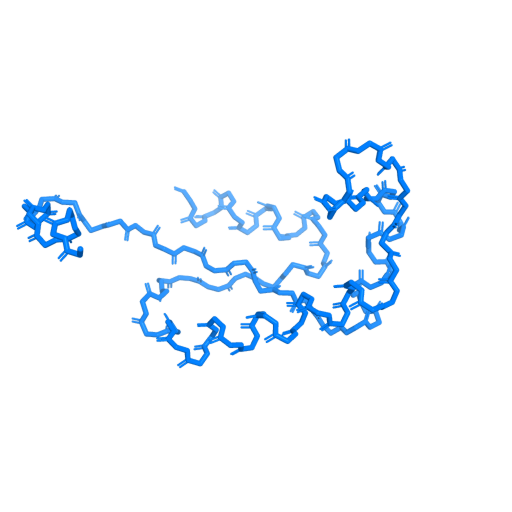5.06 91 ALA A CA 1
ATOM 723 C C . ALA A 1 91 ? -13.141 7.993 6.544 1.00 75.06 91 ALA A C 1
ATOM 725 O O . ALA A 1 91 ? -13.138 8.092 7.792 1.00 75.06 91 ALA A O 1
#

Sequence (91 aa):
MQALKTLRTGEFKPHVVYIKPPGFNVLRETRSAAYARSTFDENSSRGFTDDELAEMIRSGQRIELHYGHLFDDVIVNGDLSTAFEQLLVVA

Solvent-accessible surface area (backbone atoms only — not comparable to full-atom values): 5684 Å² total; per-residue (Å²): 144,77,79,87,77,78,76,77,67,94,81,69,85,81,84,35,73,43,79,36,65,37,60,69,68,51,41,50,52,47,37,59,75,66,68,41,58,35,81,87,43,97,88,43,89,42,63,69,50,72,68,57,55,51,46,50,43,54,51,40,53,52,46,46,73,77,45,48,90,67,46,77,42,78,43,59,49,42,56,66,67,61,35,48,55,52,44,69,74,78,107

Mean predicted aligned error: 7.95 Å

pLDDT: mean 85.96, std 14.61, range [43.78, 97.06]

Foldseek 3Di:
DPPPPPPPPPPDLDAAEAAAEDDLVLNVVQQVVVLPADPPDVPDRHGDDSVRSVVSNVVRVVCCVPCVVSHPYYAYPRHVVVSVVVVVVRD

Nearest PDB structures (foldseek):
  5b64-assembly1_A  TM=8.667E-01  e=4.699E-02  Rattus
  3uat-assembly1_A  TM=9.054E-01  e=9.605E-02  Rattus norvegicus
  1jxo-assembly1_A  TM=8.649E-01  e=1.329E-01  Rattus norvegicus
  1jxo-assembly2_B  TM=8.456E-01  e=1.514E-01  Rattus norvegicus
  5ypr-assembly1_A  TM=8.719E-01  e=2.546E-01  Rattus norvegicus

Organism: NCBI:txid35525

Secondary structure (DSSP, 8-state):
--SSSS---TT-----EEEE---HHHHHHHHHHTTPBPSSSTT--PBPPHHHHHHHHHHHHHHHHHHGGG-SEEEE-SSHHHHHHHHHHH-

InterPro domains:
  IPR008144 Guanylate kinase-like domain [PS50052] (1-91)
  IPR027417 P-loop containing nucleoside triphosphate hydrolase [G3DSA:3.40.50.300] (1-91)
  IPR027417 P-loop containing nucleoside triphosphate hydrolase [SSF52540] (2-88)
  IPR050716 Membrane-associated guanylate kinase [PTHR23122] (2-89)

Radius of gyration: 15.93 Å; Cα contacts (8 Å, |Δi|>4): 77; chains: 1; bounding box: 34×24×43 Å